Protein AF-A0A447PPX9-F1 (afdb_monomer_lite)

Structure (mmCIF, N/CA/C/O backbone):
data_AF-A0A447PPX9-F1
#
_entry.id   AF-A0A447PPX9-F1
#
loop_
_atom_site.group_PDB
_atom_site.id
_atom_site.type_symbol
_atom_site.label_atom_id
_atom_site.label_alt_id
_atom_site.label_comp_id
_atom_site.label_asym_id
_atom_site.label_entity_id
_atom_site.label_seq_id
_atom_site.pdbx_PDB_ins_code
_atom_site.Cartn_x
_atom_site.Cartn_y
_atom_site.Cartn_z
_atom_site.occupancy
_atom_site.B_iso_or_equiv
_atom_site.auth_seq_id
_atom_site.auth_comp_id
_atom_site.auth_asym_id
_atom_site.auth_atom_id
_atom_site.pdbx_PDB_model_num
ATOM 1 N N . MET A 1 1 ? 4.662 -12.612 33.875 1.00 40.66 1 MET A N 1
ATOM 2 C CA . MET A 1 1 ? 5.596 -11.833 33.035 1.00 40.66 1 MET A CA 1
ATOM 3 C C . MET A 1 1 ? 4.816 -10.687 32.421 1.00 40.66 1 MET A C 1
ATOM 5 O O . MET A 1 1 ? 3.888 -10.937 31.664 1.00 40.66 1 MET A O 1
ATOM 9 N N . THR A 1 2 ? 5.104 -9.450 32.808 1.00 41.41 2 THR A N 1
ATOM 10 C CA . THR A 1 2 ? 4.533 -8.259 32.170 1.00 41.41 2 THR A CA 1
ATOM 11 C C . THR A 1 2 ? 5.169 -8.114 30.790 1.00 41.41 2 THR A C 1
ATOM 13 O O . THR A 1 2 ? 6.348 -7.792 30.678 1.00 41.41 2 THR A O 1
ATOM 16 N N . HIS A 1 3 ? 4.416 -8.406 29.728 1.00 53.78 3 HIS A N 1
ATOM 17 C CA . HIS A 1 3 ? 4.856 -8.132 28.362 1.00 53.78 3 HIS A CA 1
ATOM 18 C C . HIS A 1 3 ? 4.911 -6.615 28.167 1.00 53.78 3 HIS A C 1
ATOM 20 O O . HIS A 1 3 ? 3.897 -5.965 27.914 1.00 53.78 3 HIS A O 1
ATOM 26 N N . THR A 1 4 ? 6.092 -6.024 28.327 1.00 55.25 4 THR A N 1
ATOM 27 C CA . THR A 1 4 ? 6.324 -4.619 27.997 1.00 55.25 4 THR A CA 1
ATOM 28 C C . THR A 1 4 ? 6.201 -4.475 26.483 1.00 55.25 4 THR A C 1
ATOM 30 O O . THR A 1 4 ? 7.110 -4.846 25.741 1.00 55.25 4 THR A O 1
ATOM 33 N N . ILE A 1 5 ? 5.059 -3.981 26.000 1.00 64.88 5 ILE A N 1
ATOM 34 C CA . ILE A 1 5 ? 4.853 -3.727 24.570 1.00 64.88 5 ILE A CA 1
ATOM 35 C C . ILE A 1 5 ? 5.857 -2.658 24.133 1.00 64.88 5 ILE A C 1
ATOM 37 O O . ILE A 1 5 ? 5.755 -1.488 24.516 1.00 64.88 5 ILE A O 1
ATOM 41 N N . LYS A 1 6 ? 6.861 -3.067 23.351 1.00 67.31 6 LYS A N 1
ATOM 42 C CA . LYS A 1 6 ? 7.882 -2.168 22.815 1.00 67.31 6 LYS A CA 1
ATOM 43 C C . LYS A 1 6 ? 7.220 -1.260 21.780 1.00 67.31 6 LYS A C 1
ATOM 45 O O . LYS A 1 6 ? 6.874 -1.698 20.688 1.00 67.31 6 LYS A O 1
ATOM 50 N N . LYS A 1 7 ? 7.014 0.007 22.138 1.00 70.88 7 LYS A N 1
ATOM 51 C CA . LYS A 1 7 ? 6.441 1.007 21.229 1.00 70.88 7 LYS A CA 1
ATOM 52 C C . LYS A 1 7 ? 7.468 1.373 20.158 1.00 70.88 7 LYS A C 1
ATOM 54 O O . LYS A 1 7 ? 8.634 1.613 20.469 1.00 70.88 7 LYS A O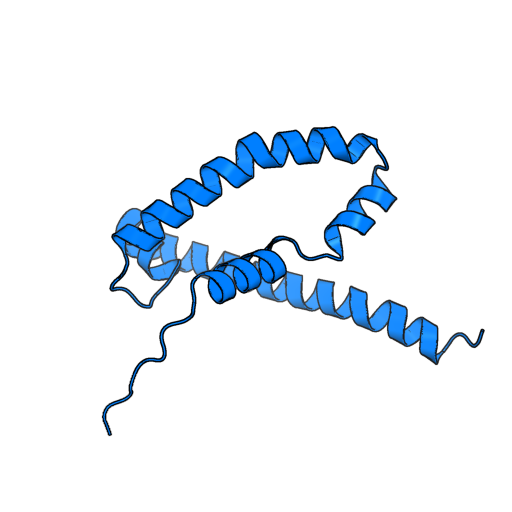 1
ATOM 59 N N . MET A 1 8 ? 7.037 1.401 18.900 1.00 77.19 8 MET A N 1
ATOM 60 C CA . MET A 1 8 ? 7.893 1.774 17.776 1.00 77.19 8 MET A CA 1
ATOM 61 C C . MET A 1 8 ? 8.136 3.290 17.763 1.00 77.19 8 MET A C 1
ATOM 63 O O . MET A 1 8 ? 7.227 4.070 18.042 1.00 77.19 8 MET A O 1
ATOM 67 N N . SER A 1 9 ? 9.365 3.708 17.446 1.00 87.12 9 SER A N 1
ATOM 68 C CA . SER A 1 9 ? 9.697 5.127 17.258 1.00 87.12 9 SER A CA 1
ATOM 69 C C . SER A 1 9 ? 8.966 5.686 16.036 1.00 87.12 9 SER A C 1
ATOM 71 O O . SER A 1 9 ? 8.838 4.991 15.028 1.00 87.12 9 SER A O 1
ATOM 73 N N . LEU A 1 10 ? 8.540 6.951 16.102 1.00 84.38 10 LEU A N 1
ATOM 74 C CA . LEU A 1 10 ? 7.873 7.654 15.001 1.00 84.38 10 LEU A CA 1
ATOM 75 C C . LEU A 1 10 ? 8.693 7.589 13.705 1.00 84.38 10 LEU A C 1
ATOM 77 O O . LEU A 1 10 ? 8.154 7.294 12.645 1.00 84.38 10 LEU A O 1
ATOM 81 N N . ILE A 1 11 ? 10.007 7.798 13.802 1.00 87.12 11 ILE A N 1
ATOM 82 C CA . ILE A 1 11 ? 10.916 7.731 12.649 1.00 87.12 11 ILE A CA 1
ATOM 83 C C . ILE A 1 11 ? 10.942 6.312 12.069 1.00 87.12 11 ILE A C 1
ATOM 85 O O . ILE A 1 11 ? 10.893 6.140 10.855 1.00 87.12 11 ILE A O 1
ATOM 89 N N . GLY A 1 12 ? 10.953 5.289 12.930 1.00 86.62 12 GLY A N 1
ATOM 90 C CA . GLY A 1 12 ? 10.885 3.890 12.502 1.00 86.62 12 GLY A CA 1
ATOM 91 C C . GLY A 1 12 ? 9.576 3.567 11.781 1.00 86.62 12 GLY A C 1
ATOM 92 O O . GLY A 1 12 ? 9.596 2.906 10.748 1.00 86.62 12 GLY A O 1
ATOM 93 N N . LEU A 1 13 ? 8.452 4.099 12.272 1.00 85.50 13 LEU A N 1
ATOM 94 C CA . LEU A 1 13 ? 7.150 3.966 11.618 1.00 85.50 13 LEU A CA 1
ATOM 95 C C . LEU A 1 13 ? 7.142 4.618 10.230 1.00 85.50 13 LEU A C 1
ATOM 97 O O . LEU A 1 13 ? 6.722 3.982 9.266 1.00 85.50 13 LEU A O 1
ATOM 101 N N . ILE A 1 14 ? 7.642 5.853 10.121 1.00 86.81 14 ILE A N 1
ATOM 102 C CA . ILE A 1 14 ? 7.709 6.587 8.849 1.00 86.81 14 ILE A CA 1
ATOM 103 C C . ILE A 1 14 ? 8.559 5.819 7.830 1.00 86.81 14 ILE A C 1
ATOM 105 O O . ILE A 1 14 ? 8.122 5.618 6.699 1.00 86.81 14 ILE A O 1
ATOM 109 N N . LEU A 1 15 ? 9.741 5.339 8.228 1.00 85.94 15 LEU A N 1
ATOM 110 C CA . LEU A 1 15 ? 10.629 4.575 7.346 1.00 85.94 15 LEU A CA 1
ATOM 111 C C . LEU A 1 15 ? 10.012 3.241 6.906 1.00 85.94 15 LEU A C 1
ATOM 113 O O . LEU A 1 15 ? 10.155 2.844 5.747 1.00 85.94 15 LEU A O 1
ATOM 117 N N . MET A 1 16 ? 9.292 2.562 7.800 1.00 85.81 16 MET A N 1
ATOM 118 C CA . MET A 1 16 ? 8.615 1.306 7.478 1.00 85.81 16 MET A CA 1
ATOM 119 C C . MET A 1 16 ? 7.493 1.519 6.452 1.00 85.81 16 MET A C 1
ATOM 121 O O . MET A 1 16 ? 7.409 0.788 5.467 1.00 85.81 16 MET A O 1
ATOM 125 N N . ILE A 1 17 ? 6.670 2.556 6.632 1.00 85.25 17 ILE A N 1
ATOM 126 C CA . ILE A 1 17 ? 5.612 2.903 5.671 1.00 85.25 17 ILE A CA 1
ATOM 127 C C . ILE A 1 17 ? 6.232 3.321 4.335 1.00 85.25 17 ILE A C 1
ATOM 129 O O . ILE A 1 17 ? 5.807 2.843 3.286 1.00 85.25 17 ILE A O 1
ATOM 133 N N . PHE A 1 18 ? 7.267 4.162 4.355 1.00 82.69 18 PHE A N 1
ATOM 134 C CA . PHE A 1 18 ? 7.923 4.640 3.140 1.00 82.69 18 PHE A CA 1
ATOM 135 C C . PHE A 1 18 ? 8.497 3.494 2.298 1.00 82.69 18 PHE A C 1
ATOM 137 O O . PHE A 1 18 ? 8.235 3.413 1.098 1.00 82.69 18 PHE A O 1
ATOM 144 N N . THR A 1 19 ? 9.230 2.572 2.924 1.00 79.81 19 THR A N 1
ATOM 145 C CA . THR A 1 19 ? 9.831 1.428 2.219 1.00 79.81 19 THR A CA 1
ATOM 146 C C . THR A 1 19 ? 8.781 0.448 1.698 1.00 79.81 19 THR A C 1
ATOM 148 O O . THR A 1 19 ? 8.932 -0.060 0.586 1.00 79.81 19 THR A O 1
ATOM 151 N N . SER A 1 20 ? 7.695 0.228 2.446 1.00 77.50 20 SER A N 1
ATOM 152 C CA . SER A 1 20 ? 6.613 -0.669 2.034 1.00 77.50 20 SER A CA 1
ATOM 153 C C . SER A 1 20 ? 5.724 -0.092 0.928 1.00 77.50 20 SER A C 1
ATOM 155 O O . SER A 1 20 ? 5.244 -0.857 0.095 1.00 77.50 20 SER A O 1
ATOM 157 N N . VAL A 1 21 ? 5.462 1.218 0.927 1.00 76.69 21 VAL A N 1
ATOM 158 C CA . VAL A 1 21 ? 4.520 1.850 -0.015 1.00 76.69 21 VAL A CA 1
ATOM 159 C C . VAL A 1 21 ? 5.217 2.297 -1.295 1.00 76.69 21 VAL A C 1
ATOM 161 O O . VAL A 1 21 ? 4.674 2.109 -2.381 1.00 76.69 21 VAL A O 1
ATOM 164 N N . PHE A 1 22 ? 6.412 2.887 -1.195 1.00 70.75 22 PHE A N 1
ATOM 165 C CA . PHE A 1 22 ? 7.071 3.466 -2.367 1.00 70.75 22 PHE A CA 1
ATOM 166 C C . PHE A 1 22 ? 7.630 2.396 -3.306 1.00 70.75 22 PHE A C 1
ATOM 168 O O . PHE A 1 22 ? 7.636 2.603 -4.515 1.00 70.75 22 PHE A O 1
ATOM 175 N N . GLY A 1 23 ? 8.077 1.258 -2.757 1.00 69.19 23 GLY A N 1
ATOM 176 C CA . GLY A 1 23 ? 8.576 0.111 -3.513 1.00 69.19 23 GLY A CA 1
ATOM 177 C C . GLY A 1 23 ? 9.554 0.521 -4.614 1.00 69.19 23 GLY A C 1
ATOM 178 O O . GLY A 1 23 ? 9.162 0.599 -5.771 1.00 69.19 23 GLY A O 1
ATOM 179 N N . PHE A 1 24 ? 10.827 0.757 -4.277 1.00 66.31 24 PHE A N 1
ATOM 180 C CA . PHE A 1 24 ? 11.846 1.339 -5.173 1.00 66.31 24 PHE A CA 1
ATOM 181 C C . PHE A 1 24 ? 11.926 0.749 -6.591 1.00 66.31 24 PHE A C 1
ATOM 183 O O . PHE A 1 24 ? 12.356 1.445 -7.500 1.00 66.31 24 PHE A O 1
ATOM 190 N N . ALA A 1 25 ? 11.503 -0.497 -6.811 1.00 68.44 25 ALA A N 1
ATOM 191 C CA . ALA A 1 25 ? 11.434 -1.114 -8.137 1.00 68.44 25 ALA A CA 1
ATOM 192 C C . ALA A 1 25 ? 10.359 -0.505 -9.066 1.00 68.44 25 ALA A C 1
ATOM 194 O O . ALA A 1 25 ? 10.441 -0.648 -10.289 1.00 68.44 25 ALA A O 1
ATOM 195 N N . ASN A 1 26 ? 9.339 0.158 -8.518 1.00 74.75 26 ASN A N 1
ATOM 196 C CA . ASN A 1 26 ? 8.202 0.665 -9.279 1.00 74.75 26 ASN A CA 1
ATOM 197 C C . ASN A 1 26 ? 8.543 1.954 -10.045 1.00 74.75 26 ASN A C 1
ATOM 199 O O . ASN A 1 26 ? 8.129 2.106 -11.192 1.00 74.75 26 ASN A O 1
ATOM 203 N N . SER A 1 27 ? 9.358 2.842 -9.465 1.00 72.62 27 SER A N 1
ATOM 204 C CA . SER A 1 27 ? 9.740 4.118 -10.093 1.00 72.62 27 SER A CA 1
ATOM 205 C C . SER A 1 27 ? 10.631 3.951 -11.338 1.00 72.62 27 SER A C 1
ATOM 207 O O . SER A 1 27 ? 10.319 4.558 -12.363 1.00 72.62 27 SER A O 1
ATOM 209 N N . PRO A 1 28 ? 11.678 3.096 -11.337 1.00 72.50 28 PRO A N 1
ATOM 210 C CA . PRO A 1 28 ? 12.451 2.792 -12.541 1.00 72.50 28 PRO A CA 1
ATOM 211 C C . PRO A 1 28 ? 11.612 2.097 -13.614 1.00 72.50 28 PRO A C 1
ATOM 213 O O . PRO A 1 28 ? 11.777 2.390 -14.791 1.00 72.50 28 PRO A O 1
ATOM 216 N N . SER A 1 29 ? 10.679 1.222 -13.219 1.00 74.19 29 SER A N 1
ATOM 217 C CA . SER A 1 29 ? 9.773 0.553 -14.164 1.00 74.19 29 SER A CA 1
ATOM 218 C C . SER A 1 29 ? 8.858 1.558 -14.873 1.00 74.19 29 SER A C 1
ATOM 220 O O . SER A 1 29 ? 8.689 1.490 -16.087 1.00 74.19 29 SER A O 1
ATOM 222 N N . ALA A 1 30 ? 8.306 2.530 -14.140 1.00 77.88 30 ALA A N 1
ATOM 223 C CA . ALA A 1 30 ? 7.482 3.588 -14.722 1.00 77.88 30 ALA A CA 1
ATOM 224 C C . ALA A 1 30 ? 8.285 4.503 -15.660 1.00 77.88 30 ALA A C 1
ATOM 226 O O . ALA A 1 30 ? 7.805 4.851 -16.740 1.00 77.88 30 ALA A O 1
ATOM 227 N N . PHE A 1 31 ? 9.523 4.845 -15.286 1.00 78.50 31 PHE A N 1
ATOM 228 C CA . PHE A 1 31 ? 10.421 5.606 -16.154 1.00 78.50 31 PHE A CA 1
ATOM 229 C C . PHE A 1 31 ? 10.821 4.817 -17.408 1.00 78.50 31 PHE A C 1
ATOM 231 O O . PHE A 1 31 ? 10.861 5.382 -18.493 1.00 78.50 31 PHE A O 1
ATOM 238 N N . TYR A 1 32 ? 11.059 3.510 -17.297 1.00 78.19 32 TYR A N 1
ATOM 239 C CA . TYR A 1 32 ? 11.370 2.666 -18.452 1.00 78.19 32 TYR A CA 1
ATOM 240 C C . TYR A 1 32 ? 10.206 2.602 -19.454 1.00 78.19 32 TYR A C 1
ATOM 242 O O . TYR A 1 32 ? 10.429 2.625 -20.660 1.00 78.19 32 TYR A O 1
ATOM 250 N N . LEU A 1 33 ? 8.964 2.556 -18.961 1.00 80.81 33 LEU A N 1
ATOM 251 C CA . LEU A 1 33 ? 7.771 2.432 -19.803 1.00 80.81 33 LEU A CA 1
ATOM 252 C C . LEU A 1 33 ? 7.305 3.760 -20.418 1.00 80.81 33 LEU A C 1
ATOM 254 O O . LEU A 1 33 ? 6.837 3.766 -21.553 1.00 80.81 33 LEU A O 1
ATOM 258 N N . MET A 1 34 ? 7.382 4.873 -19.680 1.00 80.25 34 MET A N 1
ATOM 259 C CA . MET A 1 34 ? 6.792 6.162 -20.091 1.00 80.25 34 MET A CA 1
ATOM 260 C C . MET A 1 34 ? 7.778 7.342 -20.066 1.00 80.25 34 MET A C 1
ATOM 262 O O . MET A 1 34 ? 7.394 8.471 -20.377 1.00 80.25 34 MET A O 1
ATOM 266 N N . GLY A 1 35 ? 9.043 7.120 -19.702 1.00 81.88 35 GLY A N 1
ATOM 267 C CA . GLY A 1 35 ? 10.075 8.156 -19.644 1.00 81.88 35 GLY A CA 1
ATOM 268 C C . GLY A 1 35 ? 9.677 9.348 -18.770 1.00 81.88 35 GLY A C 1
ATOM 269 O O . GLY A 1 35 ? 9.070 9.206 -17.706 1.00 81.88 35 GLY A O 1
ATOM 270 N N . TYR A 1 36 ? 9.984 10.556 -19.247 1.00 80.38 36 TYR A N 1
ATOM 271 C CA . TYR A 1 36 ? 9.622 11.809 -18.573 1.00 80.38 36 TYR A CA 1
ATOM 272 C C . TYR A 1 36 ? 8.112 12.092 -18.565 1.00 80.38 36 TYR A C 1
ATOM 274 O O . TYR A 1 36 ? 7.638 12.848 -17.716 1.00 80.38 36 TYR A O 1
ATOM 282 N N . SER A 1 37 ? 7.330 11.455 -19.443 1.00 82.94 37 SER A N 1
ATOM 283 C CA . SER A 1 37 ? 5.871 11.605 -19.463 1.00 82.94 37 SER A CA 1
ATOM 284 C C . SER A 1 37 ? 5.188 10.978 -18.241 1.00 82.94 37 SER A C 1
ATOM 286 O O . SER A 1 37 ? 4.018 11.263 -18.002 1.00 82.94 37 SER A O 1
ATOM 288 N N . ALA A 1 38 ? 5.898 10.188 -17.426 1.00 82.81 38 ALA A N 1
ATOM 289 C CA . ALA A 1 38 ? 5.394 9.676 -16.149 1.00 82.81 38 ALA A CA 1
ATOM 290 C C . ALA A 1 38 ? 5.260 10.764 -15.062 1.00 82.81 38 ALA A C 1
ATOM 292 O O . ALA A 1 38 ? 4.439 10.634 -14.156 1.00 82.81 38 ALA A O 1
ATOM 293 N N . ILE A 1 39 ? 6.041 11.849 -15.140 1.00 83.94 39 ILE A N 1
ATOM 294 C CA . ILE A 1 39 ? 6.083 12.917 -14.124 1.00 83.94 39 ILE A CA 1
ATOM 295 C C . ILE A 1 39 ? 4.704 13.555 -13.862 1.00 83.94 39 ILE A C 1
ATOM 297 O O . ILE A 1 39 ? 4.296 13.596 -12.698 1.00 83.94 39 ILE A O 1
ATOM 301 N N . PRO A 1 40 ? 3.947 14.024 -14.877 1.00 88.12 40 PRO A N 1
ATOM 302 C CA . PRO A 1 40 ? 2.616 14.586 -14.639 1.00 88.12 40 PRO A CA 1
ATOM 303 C C . PRO A 1 40 ? 1.646 13.569 -14.022 1.00 88.12 40 PRO A C 1
ATOM 305 O O . PRO A 1 40 ? 0.853 13.939 -13.158 1.00 88.12 40 PRO A O 1
ATOM 308 N N . TRP A 1 41 ? 1.746 12.285 -14.386 1.00 86.06 41 TRP A N 1
ATOM 309 C CA . TRP A 1 41 ? 0.931 11.223 -13.788 1.00 86.06 41 TRP A CA 1
ATOM 310 C C . TRP A 1 41 ? 1.257 11.003 -12.311 1.00 86.06 41 TRP A C 1
ATOM 312 O O . TRP A 1 41 ? 0.342 10.848 -11.501 1.00 86.06 41 TRP A O 1
ATOM 322 N N . TYR A 1 42 ? 2.535 11.065 -11.933 1.00 85.50 42 TYR A N 1
ATOM 323 C CA . TYR A 1 42 ? 2.933 11.007 -10.529 1.00 85.50 42 TYR A CA 1
ATOM 324 C C . TYR A 1 42 ? 2.391 12.193 -9.732 1.00 85.50 42 TYR A C 1
ATOM 326 O O . TYR A 1 42 ? 1.822 11.976 -8.665 1.00 85.50 42 TYR A O 1
ATOM 334 N N . ILE A 1 43 ? 2.482 13.419 -10.258 1.00 88.62 43 ILE A N 1
ATOM 335 C CA . ILE A 1 43 ? 1.934 14.616 -9.596 1.00 88.62 43 ILE A CA 1
ATOM 336 C C . ILE A 1 43 ? 0.415 14.490 -9.419 1.00 88.62 43 ILE A C 1
ATOM 338 O O . ILE A 1 43 ? -0.108 14.725 -8.329 1.00 88.62 43 ILE A O 1
ATOM 342 N N . PHE A 1 44 ? -0.291 14.058 -10.463 1.00 89.81 44 PHE A N 1
ATOM 343 C CA . PHE A 1 44 ? -1.736 13.853 -10.415 1.00 89.81 44 PHE A CA 1
ATOM 344 C C . PHE A 1 44 ? -2.130 12.781 -9.388 1.00 89.81 44 PHE A C 1
ATOM 346 O O . PHE A 1 44 ? -3.017 13.004 -8.563 1.00 89.81 44 PHE A O 1
ATOM 353 N N . SER A 1 45 ? -1.423 11.647 -9.373 1.00 87.94 45 SER A N 1
ATOM 354 C CA . SER A 1 45 ? -1.644 10.578 -8.391 1.00 87.94 45 SER A CA 1
ATOM 355 C C . SER A 1 45 ? -1.313 11.017 -6.959 1.00 87.94 45 SER A C 1
ATOM 357 O O . SER A 1 45 ? -2.015 10.648 -6.019 1.00 87.94 45 SER A O 1
ATOM 359 N N . ALA A 1 46 ? -0.288 11.853 -6.775 1.00 87.44 46 ALA A N 1
ATOM 360 C CA . ALA A 1 46 ? 0.077 12.372 -5.467 1.00 87.44 46 ALA A CA 1
ATOM 361 C C . ALA A 1 46 ? -1.053 13.237 -4.887 1.00 87.44 46 ALA A C 1
ATOM 363 O O . ALA A 1 46 ? -1.451 13.053 -3.737 1.00 87.44 46 ALA A O 1
ATOM 364 N N . LEU A 1 47 ? -1.607 14.136 -5.705 1.00 90.94 47 LEU A N 1
ATOM 365 C CA . LEU A 1 47 ? -2.641 15.073 -5.272 1.00 90.94 47 LEU A CA 1
ATOM 366 C C . LEU A 1 47 ? -4.005 14.411 -5.068 1.00 90.94 47 LEU A C 1
ATOM 368 O O . LEU A 1 47 ? -4.653 14.662 -4.056 1.00 90.94 47 LEU A O 1
ATOM 372 N N . LEU A 1 48 ? -4.448 13.577 -6.011 1.00 90.88 48 LEU A N 1
ATOM 373 C CA . LEU A 1 48 ? -5.814 13.046 -5.993 1.00 90.88 48 LEU A CA 1
ATOM 374 C C . LEU A 1 48 ? -5.953 11.696 -5.297 1.00 90.88 48 LEU A C 1
ATOM 376 O O . LEU A 1 48 ? -7.050 11.358 -4.863 1.00 90.88 48 LEU A O 1
ATOM 380 N N . PHE A 1 49 ? -4.875 10.921 -5.194 1.00 87.75 49 PHE A N 1
ATOM 381 C CA . PHE A 1 49 ? -4.924 9.595 -4.585 1.00 87.75 49 PHE A CA 1
ATOM 382 C C . PHE A 1 49 ? -4.177 9.556 -3.252 1.00 87.75 49 PHE A C 1
ATOM 384 O O . PHE A 1 49 ? -4.781 9.226 -2.236 1.00 87.75 49 PHE A O 1
ATOM 391 N N . PHE A 1 50 ? -2.898 9.947 -3.212 1.00 87.44 50 PHE A N 1
ATOM 392 C CA . PHE A 1 50 ? -2.093 9.820 -1.988 1.00 87.44 50 PHE A CA 1
ATOM 393 C C . PHE A 1 50 ? -2.551 10.733 -0.850 1.00 87.44 50 PHE A C 1
ATOM 395 O O . PHE A 1 50 ? -2.657 10.253 0.277 1.00 87.44 50 PHE A O 1
ATOM 402 N N . ILE A 1 51 ? -2.817 12.020 -1.110 1.00 89.50 51 ILE A N 1
ATOM 403 C CA . ILE A 1 51 ? -3.230 12.953 -0.045 1.00 89.50 51 ILE A CA 1
ATOM 404 C C . ILE A 1 51 ? -4.569 12.522 0.581 1.00 89.50 51 ILE A C 1
ATOM 406 O O . ILE A 1 51 ? -4.601 12.339 1.801 1.00 89.50 51 ILE A O 1
ATOM 410 N N . PRO A 1 52 ? -5.653 12.282 -0.188 1.00 91.31 52 PRO A N 1
ATOM 411 C CA . PRO A 1 52 ? -6.922 11.855 0.400 1.00 91.31 52 PRO A CA 1
ATOM 412 C C . PRO A 1 52 ? -6.815 10.498 1.098 1.00 91.31 52 PRO A C 1
ATOM 414 O O . PRO A 1 52 ? -7.366 10.313 2.182 1.00 91.31 52 PRO A O 1
ATOM 417 N N . PHE A 1 53 ? -6.055 9.561 0.523 1.00 87.75 53 PHE A N 1
ATOM 418 C CA . PHE A 1 53 ? -5.840 8.251 1.126 1.00 87.75 53 PHE A CA 1
ATOM 419 C C . PHE A 1 53 ? -5.090 8.344 2.460 1.00 87.75 53 PHE A C 1
ATOM 421 O O . PHE A 1 53 ? -5.488 7.704 3.431 1.00 87.75 53 PHE A O 1
ATOM 428 N N . ALA A 1 54 ? -4.040 9.165 2.545 1.00 87.81 54 ALA A N 1
ATOM 429 C CA . ALA A 1 5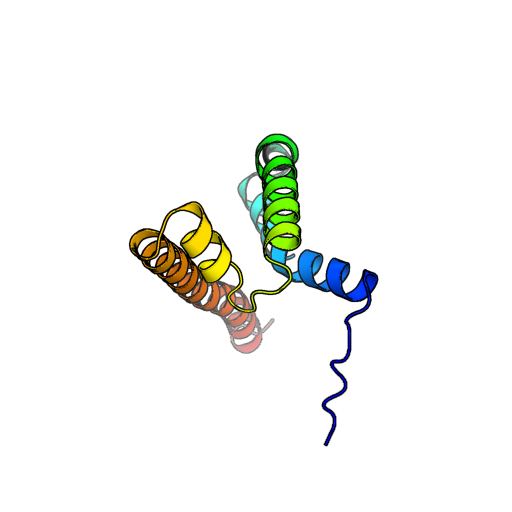4 ? -3.293 9.367 3.784 1.00 87.81 54 ALA A CA 1
ATOM 430 C C . ALA A 1 54 ? -4.178 9.954 4.894 1.00 87.81 54 ALA A C 1
ATOM 432 O O . ALA A 1 54 ? -4.089 9.506 6.038 1.00 87.81 54 ALA A O 1
ATOM 433 N N . LEU A 1 55 ? -5.057 10.903 4.554 1.00 89.38 55 LEU A N 1
ATOM 434 C CA . LEU A 1 55 ? -6.026 11.473 5.495 1.00 89.38 55 LEU A CA 1
ATOM 435 C C . LEU A 1 55 ? -7.027 10.417 5.980 1.00 89.38 55 LEU A C 1
ATOM 437 O O . LEU A 1 55 ? -7.199 10.262 7.186 1.00 89.38 55 LEU A O 1
ATOM 441 N N . MET A 1 56 ? -7.602 9.624 5.072 1.00 89.12 56 MET A N 1
ATOM 442 C CA . MET A 1 56 ? -8.525 8.539 5.427 1.00 89.12 56 MET A CA 1
ATOM 443 C C . MET A 1 56 ? -7.864 7.506 6.355 1.00 89.12 56 MET A C 1
ATOM 445 O O . MET A 1 56 ? -8.436 7.116 7.373 1.00 89.12 56 MET A O 1
ATOM 449 N N . MET A 1 57 ? -6.634 7.088 6.044 1.00 84.62 57 MET A N 1
ATOM 450 C CA . MET A 1 57 ? -5.879 6.142 6.873 1.00 84.62 57 MET A CA 1
ATOM 451 C C . MET A 1 57 ? -5.528 6.731 8.247 1.00 84.62 57 MET A C 1
ATOM 453 O O . MET A 1 57 ? -5.538 6.006 9.243 1.00 84.62 57 MET A O 1
ATOM 457 N N . ALA A 1 58 ? -5.238 8.034 8.321 1.00 86.50 58 ALA A N 1
ATOM 458 C CA . ALA A 1 58 ? -4.983 8.728 9.581 1.00 86.50 58 ALA A CA 1
ATOM 459 C C . ALA A 1 58 ? -6.248 8.813 10.453 1.00 86.50 58 ALA A C 1
ATOM 461 O O . ALA A 1 58 ? -6.182 8.525 11.651 1.00 86.50 58 ALA A O 1
ATOM 462 N N . GLU A 1 59 ? -7.400 9.140 9.862 1.00 87.19 59 GLU A N 1
ATOM 463 C CA . GLU A 1 59 ? -8.682 9.179 10.569 1.00 87.19 59 GLU A CA 1
ATOM 464 C C . GLU A 1 59 ? -9.066 7.796 11.098 1.00 87.19 59 GLU A C 1
ATOM 466 O O . GLU A 1 59 ? -9.250 7.645 12.308 1.00 87.19 59 GLU A O 1
ATOM 471 N N . MET A 1 60 ? -9.086 6.767 10.242 1.00 84.94 60 MET A N 1
ATOM 472 C CA . MET A 1 60 ? -9.434 5.402 10.658 1.00 84.94 60 MET A CA 1
ATOM 473 C C . MET A 1 60 ? -8.439 4.835 11.681 1.00 84.94 60 MET A C 1
ATOM 475 O O . MET A 1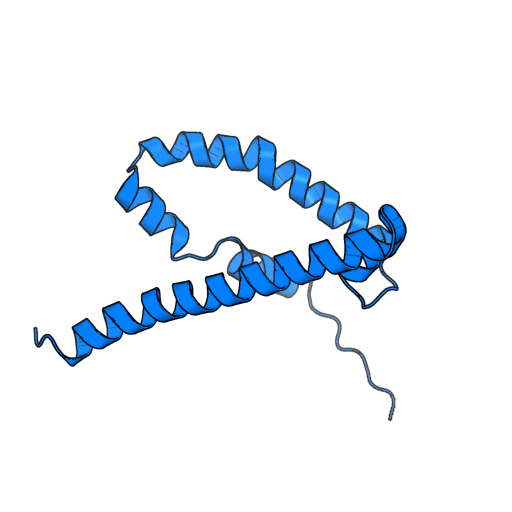 60 ? -8.847 4.232 12.676 1.00 84.94 60 MET A O 1
ATOM 479 N N . GLY A 1 61 ? -7.140 5.085 11.496 1.00 80.56 61 GLY A N 1
ATOM 480 C CA . GLY A 1 61 ? -6.106 4.666 12.442 1.00 80.56 61 GLY A CA 1
ATOM 481 C C . GLY A 1 61 ? -6.219 5.348 13.809 1.00 80.56 61 GLY A C 1
ATOM 482 O O . GLY A 1 61 ? -5.910 4.734 14.833 1.00 80.56 61 GLY A O 1
ATOM 483 N N . SER A 1 62 ? -6.686 6.600 13.855 1.00 80.31 62 SER A N 1
ATOM 484 C CA . SER A 1 62 ? -6.922 7.318 15.113 1.00 80.31 62 SER A CA 1
ATOM 485 C C . SER A 1 62 ? -8.232 6.911 15.799 1.00 80.31 62 SER A C 1
ATOM 487 O O . SER A 1 62 ? -8.244 6.755 17.023 1.00 80.31 62 SER A O 1
ATOM 489 N N . ALA A 1 63 ? -9.299 6.676 15.028 1.00 79.06 63 ALA A N 1
ATOM 490 C CA . ALA A 1 63 ? -10.623 6.310 15.527 1.00 79.06 63 ALA A CA 1
ATOM 491 C C . ALA A 1 63 ? -10.641 4.903 16.146 1.00 79.06 63 ALA A C 1
ATOM 493 O O . ALA A 1 63 ? -11.207 4.702 17.220 1.00 79.06 63 ALA A O 1
ATOM 494 N N . TYR A 1 64 ? -9.947 3.943 15.528 1.00 75.31 64 TYR A N 1
ATOM 495 C CA . TYR A 1 64 ? -9.929 2.539 15.958 1.00 75.31 64 TYR A CA 1
ATOM 496 C C . TYR A 1 64 ? -8.634 2.144 16.681 1.00 75.31 64 TYR A C 1
ATOM 498 O O . TYR A 1 64 ? -8.179 1.006 16.614 1.00 75.31 64 TYR A O 1
ATOM 506 N N . ARG A 1 65 ? -8.036 3.075 17.434 1.00 64.44 65 ARG A N 1
ATOM 507 C CA . ARG A 1 65 ? -6.720 2.905 18.085 1.00 64.44 65 ARG A CA 1
ATOM 508 C C . ARG A 1 65 ? -6.616 1.756 19.097 1.00 64.44 65 ARG A C 1
ATOM 510 O O . ARG A 1 65 ? -5.512 1.428 19.524 1.00 64.44 65 ARG A O 1
ATOM 517 N N . LYS A 1 66 ? -7.755 1.230 19.555 1.00 64.38 66 LYS A N 1
ATOM 518 C CA . LYS A 1 66 ? -7.855 0.129 20.527 1.00 64.38 66 LYS A CA 1
ATOM 519 C C . LYS A 1 66 ? -8.159 -1.219 19.874 1.00 64.38 66 LYS A C 1
ATOM 521 O O . LYS A 1 66 ? -8.149 -2.224 20.575 1.00 64.38 66 LYS A O 1
ATOM 526 N N . GLU A 1 67 ? -8.450 -1.243 18.577 1.00 71.19 67 GLU A N 1
ATOM 527 C CA . GLU A 1 67 ? -8.771 -2.476 17.869 1.00 71.19 67 GLU A CA 1
ATOM 528 C C . GLU A 1 67 ? -7.547 -3.002 17.119 1.00 71.19 67 GLU A C 1
ATOM 530 O O . GLU A 1 67 ? -6.920 -2.300 16.328 1.00 71.19 67 GLU A O 1
ATOM 535 N N . GLU A 1 68 ? -7.208 -4.268 17.359 1.00 65.50 68 GLU A N 1
ATOM 536 C CA . GLU A 1 68 ? -6.032 -4.922 16.769 1.00 65.50 68 GLU A CA 1
ATOM 537 C C . GLU A 1 68 ? -6.300 -5.480 15.356 1.00 65.50 68 GLU A C 1
ATOM 539 O O . GLU A 1 68 ? -5.399 -5.997 14.704 1.00 65.50 68 GLU A O 1
ATOM 544 N N . GLY A 1 69 ? -7.536 -5.363 14.855 1.00 64.94 69 GLY A N 1
ATOM 545 C CA . GLY A 1 69 ? -7.978 -5.976 13.596 1.00 64.94 69 GLY A CA 1
ATOM 546 C C . GLY A 1 69 ? -7.597 -5.224 12.315 1.00 64.94 69 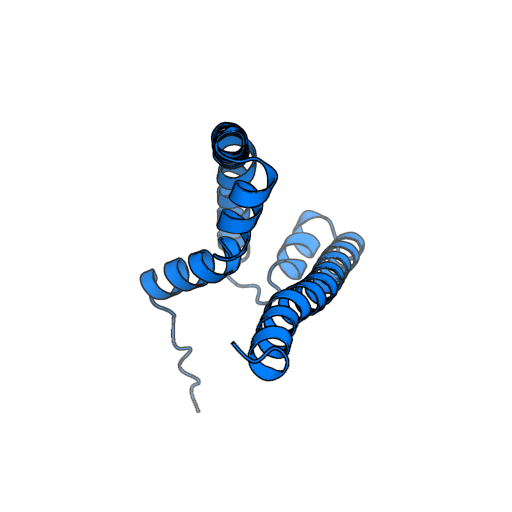GLY A C 1
ATOM 547 O O . GLY A 1 69 ? -7.984 -5.660 11.230 1.00 64.94 69 GLY A O 1
ATOM 548 N N . GLY A 1 70 ? -6.892 -4.090 12.413 1.00 76.81 70 GLY A N 1
ATOM 549 C CA . GLY A 1 70 ? -6.474 -3.287 11.257 1.00 76.81 70 GLY A CA 1
ATOM 550 C C . GLY A 1 70 ? -7.636 -2.957 10.309 1.00 76.81 70 GLY A C 1
ATOM 551 O O . GLY A 1 70 ? -8.707 -2.554 10.752 1.00 76.81 70 GLY A O 1
ATOM 552 N N . ILE A 1 71 ? -7.449 -3.186 9.004 1.00 78.06 71 ILE A N 1
ATOM 553 C CA . ILE A 1 71 ? -8.445 -2.874 7.959 1.00 78.06 71 ILE A CA 1
ATOM 554 C C . ILE A 1 71 ? -9.775 -3.615 8.188 1.00 78.06 71 ILE A C 1
ATOM 556 O O . ILE A 1 71 ? -10.838 -3.038 7.964 1.00 78.06 71 ILE A O 1
ATOM 560 N N . TYR A 1 72 ? -9.744 -4.863 8.671 1.00 81.81 72 TYR A N 1
ATOM 561 C CA . TYR A 1 72 ? -10.967 -5.633 8.918 1.00 81.81 72 TYR A CA 1
ATOM 562 C C . TYR A 1 72 ? -11.821 -4.992 10.014 1.00 81.81 72 TYR A C 1
ATOM 564 O O . TYR A 1 72 ? -13.024 -4.818 9.838 1.00 81.81 72 TYR A O 1
ATOM 572 N N . SER A 1 73 ? -11.190 -4.603 11.126 1.00 81.38 73 SER A N 1
ATOM 573 C CA . SER A 1 73 ? -11.849 -3.902 12.237 1.00 81.38 73 SER A CA 1
ATOM 574 C C . SER A 1 73 ? -12.488 -2.595 11.758 1.00 81.38 73 SER A C 1
ATOM 576 O O . SER A 1 73 ? -13.668 -2.338 12.006 1.00 81.38 73 SER A O 1
ATOM 578 N N . TRP A 1 74 ? -11.737 -1.818 10.977 1.00 82.50 74 TRP A N 1
ATOM 579 C CA . TRP A 1 74 ? -12.194 -0.537 10.455 1.00 82.50 74 TRP A CA 1
ATOM 580 C C . TRP A 1 74 ? -13.404 -0.699 9.530 1.00 82.50 74 TRP A C 1
ATOM 582 O O . TRP A 1 74 ? -14.399 0.011 9.665 1.00 82.50 74 TRP A O 1
ATOM 592 N N . MET A 1 75 ? -13.351 -1.671 8.617 1.00 81.56 75 MET A N 1
ATOM 593 C CA . MET A 1 75 ? -14.451 -1.949 7.694 1.00 81.56 75 MET A CA 1
ATOM 594 C C . MET A 1 75 ? -15.663 -2.575 8.390 1.00 81.56 75 MET A C 1
ATOM 596 O O . MET A 1 75 ? -16.796 -2.276 8.015 1.00 81.56 75 MET A O 1
ATOM 600 N N . ASN A 1 76 ? -15.458 -3.422 9.400 1.00 83.06 76 ASN A N 1
ATOM 601 C CA . ASN A 1 76 ? -16.555 -4.055 10.127 1.00 83.06 76 ASN A CA 1
ATOM 602 C C . ASN A 1 76 ? -17.399 -3.011 10.867 1.00 83.06 76 ASN A C 1
ATOM 604 O O . ASN A 1 76 ? -18.626 -3.057 10.798 1.00 83.06 76 ASN A O 1
ATOM 608 N N . ASN A 1 77 ? -16.741 -2.036 11.495 1.00 80.38 77 ASN A N 1
ATOM 609 C CA . ASN A 1 77 ? -17.413 -0.963 12.221 1.00 80.38 77 ASN A CA 1
ATOM 610 C C . ASN A 1 77 ? -18.041 0.096 11.298 1.00 80.38 77 ASN A C 1
ATOM 612 O O . ASN A 1 77 ? -19.076 0.658 11.643 1.00 80.38 77 ASN A O 1
ATOM 616 N N . SER A 1 78 ? -17.459 0.359 10.122 1.00 79.69 78 SER A N 1
ATOM 617 C CA . SER A 1 78 ? -17.976 1.382 9.197 1.00 79.69 78 SER A CA 1
ATOM 618 C C . SER A 1 78 ? -19.028 0.872 8.203 1.00 79.69 78 SER A C 1
ATOM 620 O O . SER A 1 78 ? -19.950 1.611 7.872 1.00 79.69 78 SER A O 1
ATOM 622 N N . VAL A 1 79 ? -18.893 -0.356 7.691 1.00 80.06 79 VAL A N 1
ATOM 623 C CA . VAL A 1 79 ? -19.698 -0.872 6.558 1.00 80.06 79 VAL A CA 1
ATOM 624 C C . VAL A 1 79 ? -20.367 -2.219 6.857 1.00 80.06 79 VAL A C 1
ATOM 626 O O . VAL A 1 79 ? -21.203 -2.689 6.086 1.00 80.06 79 VAL A O 1
ATOM 629 N N . GLY A 1 80 ? -20.024 -2.843 7.985 1.00 85.75 80 GLY A N 1
ATOM 630 C CA . GLY A 1 80 ? -20.567 -4.120 8.431 1.00 85.75 80 GLY A CA 1
ATOM 631 C C . GLY A 1 80 ? -19.720 -5.345 8.045 1.00 85.75 80 GLY A C 1
ATOM 632 O O . GLY A 1 80 ? -18.853 -5.289 7.166 1.00 85.75 80 GLY A O 1
ATOM 633 N N . PRO A 1 81 ? -19.998 -6.505 8.669 1.00 85.06 81 PRO A N 1
ATOM 634 C CA . PRO A 1 81 ? -19.122 -7.682 8.635 1.00 85.06 81 PRO A CA 1
ATOM 635 C C . PRO A 1 81 ? -18.989 -8.334 7.256 1.00 85.06 81 PRO A C 1
ATOM 637 O O . PRO A 1 81 ? -17.925 -8.842 6.906 1.00 85.06 81 PRO A O 1
ATOM 640 N N . ARG A 1 82 ? -20.050 -8.308 6.437 1.00 84.12 82 ARG A N 1
ATOM 641 C CA . ARG A 1 82 ? -20.036 -8.929 5.099 1.00 84.12 82 ARG A CA 1
ATOM 642 C C . ARG A 1 82 ? -19.039 -8.239 4.171 1.00 84.12 82 ARG A C 1
ATOM 644 O O . ARG A 1 82 ? -18.233 -8.902 3.525 1.00 84.12 82 ARG A O 1
ATOM 651 N N . TYR A 1 83 ? -19.071 -6.909 4.135 1.00 84.94 83 TYR A N 1
ATOM 652 C CA . TYR A 1 83 ? -18.168 -6.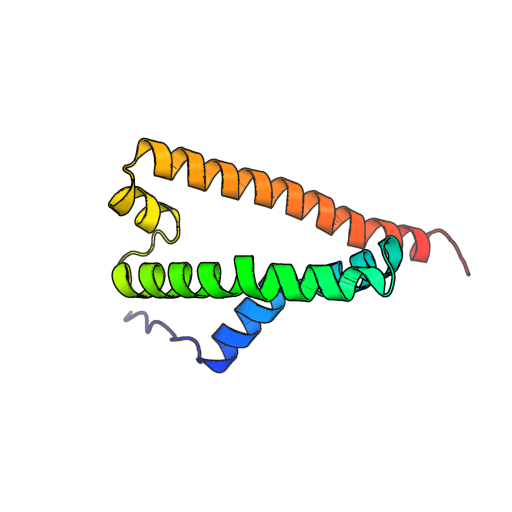121 3.300 1.00 84.94 83 TYR A CA 1
ATOM 653 C C . TYR A 1 83 ? -16.748 -6.096 3.863 1.00 84.94 83 TYR A C 1
ATOM 655 O O . TYR A 1 83 ? -15.797 -6.133 3.086 1.00 84.94 83 TYR A O 1
ATOM 663 N N . ALA A 1 84 ? -16.591 -6.115 5.189 1.00 84.75 84 ALA A N 1
ATOM 664 C CA . ALA A 1 84 ? -15.284 -6.234 5.832 1.00 84.75 84 ALA A CA 1
ATOM 665 C C . ALA A 1 84 ? -14.557 -7.531 5.454 1.00 84.75 84 ALA A C 1
ATOM 667 O O . ALA A 1 84 ? -13.366 -7.504 5.128 1.00 84.75 84 ALA A O 1
ATOM 668 N N . PHE A 1 85 ? -15.279 -8.657 5.428 1.00 86.00 85 PHE A N 1
ATOM 669 C CA . PHE A 1 85 ? -14.724 -9.936 4.992 1.00 86.00 85 PHE A CA 1
ATOM 670 C C . PHE A 1 85 ? -14.298 -9.901 3.521 1.00 86.00 85 PHE A C 1
ATOM 672 O O . PHE A 1 85 ? -13.160 -10.244 3.207 1.00 86.00 85 PHE A O 1
ATOM 679 N N . ILE A 1 86 ? -15.174 -9.426 2.627 1.00 89.62 86 ILE A N 1
ATOM 680 C CA . ILE A 1 86 ? -14.871 -9.335 1.190 1.00 89.62 86 ILE A CA 1
ATOM 681 C C . ILE A 1 86 ? -13.666 -8.413 0.954 1.00 89.62 86 ILE A C 1
ATOM 683 O O . ILE A 1 86 ? -12.742 -8.789 0.237 1.00 89.62 86 ILE A O 1
ATOM 687 N N . GLY A 1 87 ? -13.626 -7.242 1.597 1.00 87.31 87 GLY A N 1
ATOM 688 C CA . GLY A 1 87 ? -12.511 -6.294 1.501 1.00 87.31 87 GLY A CA 1
ATOM 689 C C . GLY A 1 87 ? -11.180 -6.888 1.949 1.00 87.31 87 GLY A C 1
ATOM 690 O O . GLY A 1 87 ? -10.184 -6.807 1.232 1.00 87.31 87 GLY A O 1
ATOM 691 N N . THR A 1 88 ? -11.178 -7.558 3.100 1.00 87.12 88 THR A N 1
ATOM 692 C CA . THR A 1 88 ? -9.970 -8.195 3.645 1.00 87.12 88 THR A CA 1
ATOM 693 C C . THR A 1 88 ? -9.513 -9.368 2.776 1.00 87.12 88 THR A C 1
ATOM 695 O O . THR A 1 88 ? -8.316 -9.542 2.548 1.00 87.12 88 THR A O 1
ATOM 698 N N . PHE A 1 89 ? -10.449 -10.139 2.217 1.00 89.19 89 PHE A N 1
ATOM 699 C CA . PHE A 1 89 ? -10.135 -11.232 1.297 1.00 89.19 89 PHE A CA 1
ATOM 700 C C . PHE A 1 89 ? -9.571 -10.734 -0.044 1.00 89.19 89 PHE A C 1
ATOM 702 O O . PHE A 1 89 ? -8.606 -11.305 -0.560 1.00 89.19 89 PHE A O 1
ATOM 709 N N . MET A 1 90 ? -10.122 -9.648 -0.597 1.00 91.00 90 MET A N 1
ATOM 710 C CA . MET A 1 90 ? -9.575 -8.997 -1.794 1.00 91.00 90 MET A CA 1
ATOM 711 C C . MET A 1 90 ? -8.162 -8.469 -1.539 1.00 91.00 90 MET A C 1
ATOM 713 O O . MET A 1 90 ? -7.273 -8.680 -2.364 1.00 91.00 90 MET A O 1
ATOM 717 N N . TRP A 1 91 ? -7.935 -7.844 -0.380 1.00 88.62 91 TRP A N 1
ATOM 718 C CA . TRP A 1 91 ? -6.608 -7.386 0.027 1.00 88.62 91 TRP A CA 1
ATOM 719 C C . TRP A 1 91 ? -5.610 -8.548 0.116 1.00 88.62 91 TRP A C 1
ATOM 721 O O . TRP A 1 91 ? -4.529 -8.476 -0.470 1.00 88.62 91 TRP A O 1
ATOM 731 N N . PHE A 1 92 ? -5.997 -9.654 0.758 1.00 88.94 92 PHE A N 1
ATOM 732 C CA . PHE A 1 92 ? -5.165 -10.856 0.843 1.00 88.94 92 PHE A CA 1
ATOM 733 C C . PHE A 1 92 ? -4.850 -11.441 -0.542 1.00 88.94 92 PHE A C 1
ATOM 735 O O . PHE A 1 92 ? -3.695 -11.728 -0.850 1.00 88.94 92 PHE A O 1
ATOM 742 N N . SER A 1 93 ? -5.852 -11.558 -1.415 1.00 92.56 93 SER A N 1
ATOM 743 C CA . SER A 1 93 ? -5.670 -12.068 -2.781 1.00 92.56 93 SER A CA 1
ATOM 744 C C . SER A 1 93 ? -4.717 -11.186 -3.596 1.00 92.56 93 SER A C 1
ATOM 746 O O . SER A 1 93 ? -3.809 -11.691 -4.259 1.00 92.56 93 SER A O 1
ATOM 748 N N . SER A 1 94 ? -4.864 -9.861 -3.493 1.00 89.25 94 SER A N 1
ATOM 749 C CA . SER A 1 94 ? -3.942 -8.903 -4.111 1.00 89.25 94 SER A CA 1
ATOM 750 C C . SER A 1 94 ? -2.516 -9.063 -3.581 1.00 89.25 94 SER A C 1
ATOM 752 O O . SER A 1 94 ? -1.562 -8.957 -4.351 1.00 89.25 94 SER A O 1
ATOM 754 N N . TYR A 1 95 ? -2.356 -9.330 -2.283 1.00 88.06 95 TYR A N 1
ATOM 755 C CA . TYR A 1 95 ? -1.047 -9.544 -1.672 1.00 88.06 95 TYR A CA 1
ATOM 756 C C . TYR A 1 95 ? -0.361 -10.815 -2.191 1.00 88.06 95 TYR A C 1
ATOM 758 O O . TYR A 1 95 ? 0.835 -10.791 -2.477 1.00 88.06 95 TYR A O 1
ATOM 766 N N . VAL A 1 96 ? -1.111 -11.903 -2.397 1.00 90.50 96 VAL A N 1
ATOM 767 C CA . VAL A 1 96 ? -0.582 -13.141 -2.998 1.00 90.50 96 VAL A CA 1
ATOM 768 C C . VAL A 1 96 ? -0.077 -12.889 -4.421 1.00 90.50 96 VAL A C 1
ATOM 770 O O . VAL A 1 96 ? 1.044 -13.274 -4.754 1.00 90.50 96 VAL A O 1
ATOM 773 N N . ILE A 1 97 ? -0.857 -12.187 -5.248 1.00 90.31 97 ILE A N 1
ATOM 774 C CA . ILE A 1 97 ? -0.443 -11.824 -6.615 1.00 90.31 97 ILE A CA 1
ATOM 775 C C . ILE A 1 97 ? 0.815 -10.946 -6.578 1.00 90.31 97 ILE A C 1
ATOM 777 O O . ILE A 1 97 ? 1.756 -11.158 -7.349 1.00 90.31 97 ILE A O 1
ATOM 781 N N . TRP A 1 98 ? 0.858 -9.981 -5.658 1.00 86.31 98 TRP A N 1
ATOM 782 C CA . TRP A 1 98 ? 2.015 -9.109 -5.478 1.00 86.31 98 TRP A CA 1
ATOM 783 C C . TRP A 1 98 ? 3.276 -9.881 -5.064 1.00 86.31 98 TRP A C 1
ATOM 785 O O . TRP A 1 98 ? 4.353 -9.607 -5.599 1.00 86.31 98 TRP A O 1
ATOM 795 N N . MET A 1 99 ? 3.151 -10.877 -4.182 1.00 85.94 99 MET A N 1
ATOM 796 C CA . MET A 1 99 ? 4.259 -11.752 -3.785 1.00 85.94 99 MET A CA 1
ATOM 797 C C . MET A 1 99 ? 4.832 -12.522 -4.973 1.00 85.94 99 MET A C 1
ATOM 799 O O . MET A 1 99 ? 6.046 -12.520 -5.177 1.00 85.94 99 MET A O 1
ATOM 803 N N . VAL A 1 100 ? 3.972 -13.117 -5.805 1.00 88.38 100 VAL A N 1
ATOM 804 C CA . VAL A 1 100 ? 4.405 -13.845 -7.010 1.00 88.38 100 VAL A CA 1
ATOM 805 C C . VAL A 1 100 ? 5.085 -12.903 -8.011 1.00 88.38 100 VAL A C 1
ATOM 807 O O . VAL A 1 100 ? 6.158 -13.215 -8.528 1.00 88.38 100 VAL A O 1
ATOM 810 N N . SER A 1 101 ? 4.513 -11.718 -8.242 1.00 84.81 101 SER A N 1
ATOM 811 C CA . SER A 1 101 ? 5.092 -10.699 -9.132 1.00 84.81 101 SER A CA 1
ATOM 812 C C . SER A 1 101 ? 6.463 -10.217 -8.642 1.00 84.81 101 SER A C 1
ATOM 814 O O . SER A 1 101 ? 7.409 -10.097 -9.422 1.00 84.81 101 SER A O 1
ATOM 816 N N . THR A 1 102 ? 6.602 -9.990 -7.335 1.00 83.12 102 THR A N 1
ATOM 817 C CA . THR A 1 102 ? 7.862 -9.552 -6.720 1.00 83.12 102 THR A CA 1
ATOM 818 C C . THR A 1 102 ? 8.916 -10.653 -6.766 1.00 83.12 102 THR A C 1
ATOM 820 O O . THR A 1 102 ? 10.069 -10.377 -7.095 1.00 83.12 102 THR A O 1
ATOM 823 N N . ALA A 1 103 ? 8.528 -11.907 -6.522 1.00 85.50 103 ALA A N 1
ATOM 824 C CA . ALA A 1 103 ? 9.423 -13.049 -6.656 1.00 85.50 103 ALA A CA 1
ATOM 825 C C . ALA A 1 103 ? 9.971 -13.158 -8.086 1.00 85.50 103 ALA A C 1
ATOM 827 O O . ALA A 1 103 ? 11.181 -13.281 -8.256 1.00 85.50 103 ALA A O 1
ATOM 828 N N . ALA A 1 104 ? 9.123 -13.024 -9.111 1.00 84.50 104 ALA A N 1
ATOM 829 C CA . ALA A 1 104 ? 9.566 -13.044 -10.505 1.00 84.50 104 ALA A CA 1
ATOM 830 C C . ALA A 1 104 ? 10.566 -11.914 -10.817 1.00 84.50 104 ALA A C 1
ATOM 832 O O . ALA A 1 104 ? 11.589 -12.158 -11.455 1.00 84.50 104 ALA A O 1
ATOM 833 N N . LYS A 1 105 ?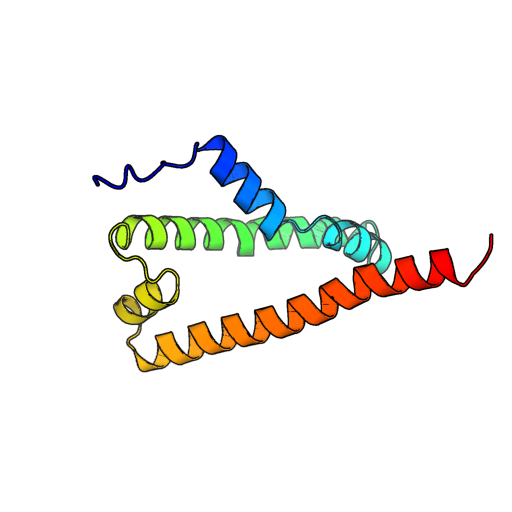 10.328 -10.697 -10.305 1.00 79.06 105 LYS A N 1
ATOM 834 C CA . LYS A 1 105 ? 11.244 -9.552 -10.478 1.00 79.06 105 LYS A CA 1
ATOM 835 C C . LYS A 1 105 ? 12.623 -9.762 -9.849 1.00 79.06 105 LYS A C 1
ATOM 837 O O . LYS A 1 105 ? 13.572 -9.135 -10.301 1.00 79.06 105 LYS A O 1
ATOM 842 N N . ILE A 1 106 ? 12.741 -10.606 -8.824 1.00 84.12 106 ILE A N 1
ATOM 843 C CA . ILE A 1 106 ? 14.020 -10.915 -8.165 1.00 84.12 106 ILE A CA 1
ATOM 844 C C . ILE A 1 106 ? 14.683 -12.131 -8.822 1.00 84.12 106 ILE A C 1
ATOM 846 O O . ILE A 1 106 ? 15.868 -12.096 -9.151 1.00 84.12 106 ILE A O 1
ATOM 850 N N . TRP A 1 107 ? 13.916 -13.199 -9.047 1.00 82.56 107 TRP A N 1
ATOM 851 C CA . TRP A 1 107 ? 14.429 -14.464 -9.568 1.00 82.56 107 TRP A CA 1
ATOM 852 C C . TRP A 1 107 ? 14.846 -14.391 -11.033 1.00 82.56 107 TRP A C 1
ATOM 854 O O . TRP A 1 107 ? 15.839 -15.017 -11.392 1.00 82.56 107 TRP A O 1
ATOM 864 N N . VAL A 1 108 ? 14.142 -13.627 -11.875 1.00 82.69 108 VAL A N 1
ATOM 865 C CA . VAL A 1 108 ? 14.491 -13.517 -13.299 1.00 82.69 108 VAL A CA 1
ATOM 866 C C . VAL A 1 108 ? 15.881 -12.879 -13.478 1.00 82.69 108 VAL A C 1
ATOM 868 O O . VAL A 1 108 ? 16.741 -13.562 -14.034 1.00 82.69 108 VAL A O 1
ATOM 871 N N . PRO A 1 109 ? 16.185 -11.680 -12.932 1.00 82.75 109 PRO A N 1
ATOM 872 C CA . PRO A 1 109 ? 17.533 -11.107 -12.995 1.00 82.75 109 PRO A CA 1
ATOM 873 C C . PRO A 1 109 ? 18.609 -11.987 -12.349 1.00 82.75 109 PRO A C 1
ATOM 875 O O . PRO A 1 109 ? 19.717 -12.096 -12.875 1.00 82.75 109 PRO A O 1
ATOM 878 N N . PHE A 1 110 ? 18.291 -12.644 -11.229 1.00 84.25 110 PHE A N 1
ATOM 879 C CA . PHE A 1 110 ? 19.218 -13.561 -10.565 1.00 84.25 110 PHE A CA 1
ATOM 880 C C . PHE A 1 110 ? 19.559 -14.765 -11.452 1.00 84.25 110 PHE A C 1
ATOM 882 O O . PHE A 1 110 ? 20.729 -15.093 -11.627 1.00 84.25 110 PHE A O 1
ATOM 889 N N . SER A 1 111 ? 18.553 -15.388 -12.072 1.00 84.56 111 SER A N 1
ATOM 890 C CA . SER A 1 111 ? 18.756 -16.513 -12.989 1.00 84.56 111 SER A CA 1
ATOM 891 C C . SER A 1 111 ? 19.570 -16.111 -14.216 1.00 84.56 111 SER A C 1
ATOM 893 O O . SER A 1 111 ? 20.460 -16.856 -14.618 1.00 84.56 111 SER A O 1
ATOM 895 N N . THR A 1 112 ? 19.340 -14.911 -14.762 1.00 82.44 112 THR A N 1
ATOM 896 C CA . THR A 1 112 ? 20.147 -14.393 -15.870 1.00 82.44 112 THR A CA 1
ATOM 897 C C . THR A 1 112 ? 21.579 -14.109 -15.437 1.00 82.44 112 THR A C 1
ATOM 899 O O . THR A 1 112 ? 22.486 -14.414 -16.192 1.00 82.44 112 THR A O 1
ATOM 902 N N . PHE A 1 113 ? 21.808 -13.613 -14.219 1.00 83.75 113 PHE A N 1
ATOM 903 C CA . PHE A 1 113 ? 23.159 -13.387 -13.701 1.00 83.75 113 PHE A CA 1
ATOM 904 C C . PHE A 1 113 ? 23.938 -14.694 -13.483 1.00 83.75 113 PHE A C 1
ATOM 906 O O . PHE A 1 113 ? 25.139 -14.741 -13.714 1.00 83.75 113 PHE A O 1
ATOM 913 N N . VAL A 1 114 ? 23.263 -15.760 -13.040 1.00 85.75 114 VAL A N 1
ATOM 914 C CA . VAL A 1 114 ? 23.903 -17.061 -12.780 1.00 85.75 114 VAL A CA 1
ATOM 915 C C . VAL A 1 114 ? 24.120 -17.870 -14.064 1.00 85.75 114 VAL A C 1
ATOM 917 O O . VAL A 1 114 ? 25.132 -18.555 -14.182 1.00 85.75 114 VAL A O 1
ATOM 920 N N . LEU A 1 115 ? 23.172 -17.835 -15.009 1.00 78.62 115 LEU A N 1
ATOM 921 C CA . LEU A 1 115 ? 23.181 -18.696 -16.202 1.00 78.62 115 LEU A CA 1
ATOM 922 C C . LEU A 1 115 ? 23.739 -18.027 -17.459 1.00 78.62 115 LEU A C 1
ATOM 924 O O . LEU A 1 115 ? 24.198 -18.743 -18.347 1.00 78.62 115 LEU A O 1
ATOM 928 N N . ALA A 1 116 ? 23.680 -16.698 -17.570 1.00 66.31 116 ALA A N 1
ATOM 929 C CA . ALA A 1 116 ? 24.333 -15.975 -18.653 1.00 66.31 116 ALA A CA 1
ATOM 930 C C . ALA A 1 116 ? 25.695 -15.489 -18.135 1.00 66.31 116 ALA A C 1
ATOM 932 O O . ALA A 1 116 ? 25.738 -14.485 -17.421 1.00 66.31 116 ALA A O 1
ATOM 933 N N . PRO A 1 117 ? 26.801 -16.196 -18.445 1.00 54.94 117 PRO A N 1
ATOM 934 C CA . PRO A 1 117 ? 28.118 -15.673 -18.153 1.00 54.94 117 PRO A CA 1
ATOM 935 C C . PRO A 1 117 ? 28.298 -14.438 -19.034 1.00 54.94 117 PRO A C 1
ATOM 937 O O . PRO A 1 117 ? 28.284 -14.523 -20.264 1.00 54.94 117 PRO A O 1
ATOM 940 N N . ILE A 1 118 ? 28.403 -13.284 -18.392 1.00 56.94 118 ILE A N 1
ATOM 941 C CA . ILE A 1 118 ? 29.276 -12.228 -18.896 1.00 56.94 118 ILE A CA 1
ATOM 942 C C . ILE A 1 118 ? 30.690 -12.630 -18.487 1.00 56.94 118 ILE A C 1
ATOM 944 O O . ILE A 1 118 ? 30.848 -13.052 -17.317 1.00 56.94 118 ILE A O 1
#

Organism: Salmonella enterica I (NCBI:txid59201)

Secondary structure (DSSP, 8-state):
------PPPHHHHHHHHHHHHH-TTHHHHHHHHHGGGHHHHHHHHIIIIIHHHHHHHHHHHHHTTT-TTHHHHHHHHHH-HHHHHHHHHHHHHHHHHHHHHHHHHHHHHHHHHHHS--

pLDDT: mean 80.58, std 9.79, range [40.66, 92.56]

Foldseek 3Di:
DPPPPDDDDPVRVVVVCCCVPVVVVVVVVLCVVQNPNCVVVVVVCCVPPVVVVVVVLVVLCVVPVPDPPRQLVSCCVVPNNVVSVVVVVVVVVVVVVVVVVVCCVVVVVVCCPVPPDD

Sequence (118 aa):
MTHTIKKMSLIGLILMIFTSVFGFANSPSAFYLMGYSAIPWYIFSALLFFIPFALMMAEMGSAYRKEEGGIYSWMNNSVGPRYAFIGTFMWFSSYVIWMVSTAAKIWVPFSTFVLAPI

InterPro domains:
  IPR002293 Amino acid/polyamine transporter I [PF13520] (9-103)
  IPR050367 Amino acid-polyamine-organocation superfamily [PTHR42770] (5-113)

Radius of gyration: 19.11 Å; chains: 1; bounding box: 50×34×53 Å